Protein AF-A0A820KCG2-F1 (afdb_monomer)

Nearest PDB structures (foldseek):
  7vls-assembly1_A  TM=9.109E-01  e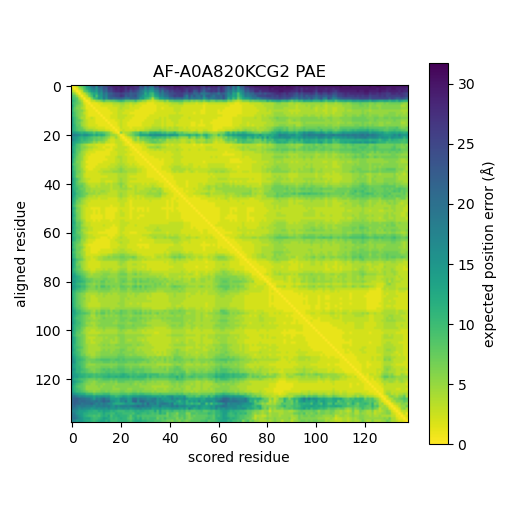=6.156E-09  Rattus norvegicus
  7y1j-assembly1_A  TM=9.104E-01  e=7.500E-09  Rattus norvegicus
  7s5x-assembly1_E  TM=9.117E-01  e=1.547E-08  Homo sapiens
  6c3o-assembly1_E  TM=9.084E-01  e=1.550E-07  Homo sapiens
  5twv-assembly1_B  TM=8.929E-01  e=5.413E-07  Cricetus cricetus

Secondary structure (DSSP, 8-state):
---GGGGEEEEEEEEEEESSSSEEEEEEEEEEETT--------TTSSHHHHHHHHHT-SEEEEEEEEE--S------SS----SSBHHHHHHTTPPP-HHHHHHHHHHTTTHHHHHHTGGGGGGPBPPGGGTTS-TT-

Radius of gyration: 19.24 Å; Cα contacts (8 Å, |Δi|>4): 168; chains: 1; bounding box: 49×33×50 Å

Foldseek 3Di:
DDPPVLQFQKFFAQWWWDLPDDTLGGGDGDTHGPPDDDDDDDDDSNCPVVVVCVLVVNIDTPDGDMDGNDPDDDDDDPQDFADQFFLVCRVCVPPDDDPVVVVVVCVVLVVPVVQVVVPPCRRRDGAHGSRPVDDRSD

Organism: NCBI:txid392033

pLDDT: mean 91.13, std 10.1, range [39.91, 98.06]

Structure (mmCIF, N/CA/C/O backbone):
data_AF-A0A820K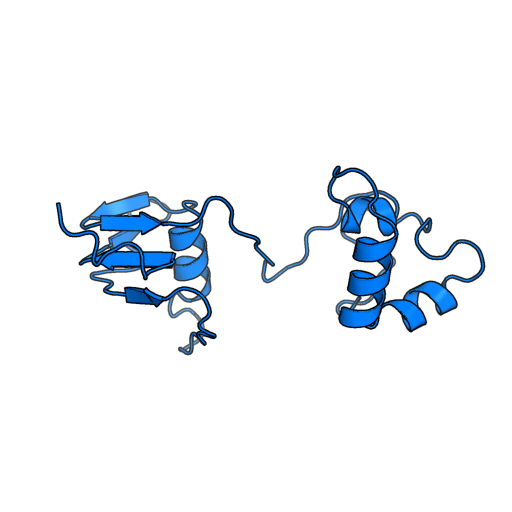CG2-F1
#
_entry.id   AF-A0A820KCG2-F1
#
loop_
_atom_site.group_PDB
_atom_site.id
_atom_site.type_symbol
_atom_site.label_atom_id
_atom_site.label_alt_id
_atom_site.label_comp_id
_atom_site.label_asym_id
_atom_site.label_entity_id
_atom_site.label_seq_id
_atom_site.pdbx_PDB_ins_code
_atom_site.Cartn_x
_atom_site.Cartn_y
_atom_site.Cartn_z
_atom_site.occupancy
_atom_site.B_iso_or_equiv
_atom_site.auth_seq_id
_atom_site.auth_comp_id
_atom_site.auth_asym_id
_atom_site.auth_atom_id
_atom_site.pdbx_PDB_model_num
ATOM 1 N N . MET A 1 1 ? -27.335 -17.572 6.786 1.00 41.75 1 MET A N 1
ATOM 2 C CA . MET A 1 1 ? -27.122 -16.530 7.814 1.00 41.75 1 MET A CA 1
ATOM 3 C C . MET A 1 1 ? -26.845 -15.249 7.053 1.00 41.75 1 MET A C 1
ATOM 5 O O . MET A 1 1 ? -25.998 -15.284 6.176 1.00 41.75 1 MET A O 1
ATOM 9 N N . ASN A 1 2 ? -27.660 -14.215 7.260 1.00 39.91 2 ASN A N 1
ATOM 10 C CA . ASN A 1 2 ? -27.730 -13.031 6.397 1.00 39.91 2 ASN A CA 1
ATOM 11 C C . ASN A 1 2 ? -26.416 -12.244 6.423 1.00 39.91 2 ASN A C 1
ATOM 13 O O . ASN A 1 2 ? -26.030 -11.725 7.467 1.00 39.91 2 ASN A O 1
ATOM 17 N N . ASP A 1 3 ? -25.741 -12.176 5.280 1.00 55.12 3 ASP A N 1
ATOM 18 C CA . ASP A 1 3 ? -24.387 -11.639 5.159 1.00 55.12 3 ASP A CA 1
ATOM 19 C C . ASP A 1 3 ? -24.410 -10.140 4.807 1.00 55.12 3 ASP A C 1
ATOM 21 O O . ASP A 1 3 ? -23.843 -9.696 3.815 1.00 55.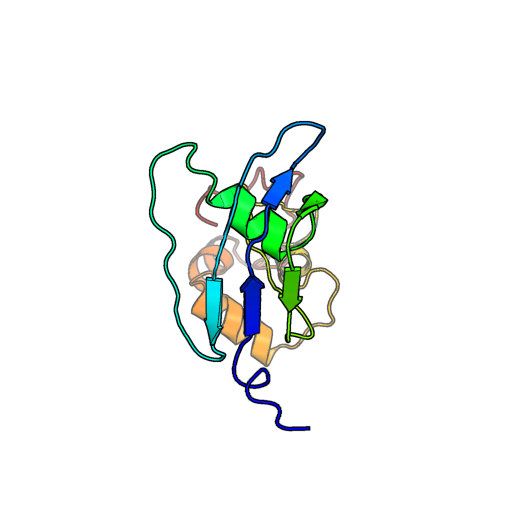12 3 ASP A O 1
ATOM 25 N N . GLU A 1 4 ? -25.068 -9.321 5.637 1.00 53.22 4 GLU A N 1
ATOM 26 C CA . GLU A 1 4 ? -25.000 -7.845 5.527 1.00 53.22 4 GLU A CA 1
ATOM 27 C C . GLU A 1 4 ? -23.554 -7.308 5.642 1.00 53.22 4 GLU A C 1
ATOM 29 O O . GLU A 1 4 ? -23.267 -6.154 5.316 1.00 53.22 4 GLU A O 1
ATOM 34 N N . ASN A 1 5 ? -22.616 -8.156 6.070 1.00 56.44 5 ASN A N 1
ATOM 35 C CA . ASN A 1 5 ? -21.196 -7.850 6.148 1.00 56.44 5 ASN A CA 1
ATOM 36 C C . ASN A 1 5 ? -20.439 -8.001 4.818 1.00 56.44 5 ASN A C 1
ATOM 38 O O . ASN A 1 5 ? -19.325 -7.490 4.741 1.00 56.44 5 ASN A O 1
ATOM 42 N N . SER A 1 6 ? -21.016 -8.616 3.775 1.00 63.91 6 SER A N 1
ATOM 43 C CA . SER A 1 6 ? -20.315 -8.820 2.493 1.00 63.91 6 SER A CA 1
ATOM 44 C C . SER A 1 6 ? -20.152 -7.540 1.654 1.00 63.91 6 SER A C 1
ATOM 46 O O . SER A 1 6 ? -19.407 -7.545 0.680 1.00 63.91 6 SER A O 1
ATOM 48 N N . ASP A 1 7 ? -20.850 -6.449 1.991 1.00 90.50 7 ASP A N 1
ATOM 49 C CA . ASP A 1 7 ? -20.745 -5.155 1.285 1.00 90.50 7 ASP A CA 1
ATOM 50 C C . ASP A 1 7 ? -19.555 -4.307 1.783 1.00 90.50 7 ASP A C 1
ATOM 52 O O . ASP A 1 7 ? -19.161 -3.309 1.170 1.00 90.50 7 ASP A O 1
ATOM 56 N N . HIS A 1 8 ? -18.950 -4.689 2.911 1.00 94.88 8 HIS A N 1
ATOM 57 C CA . HIS A 1 8 ? -17.884 -3.923 3.545 1.00 94.88 8 HIS A CA 1
ATOM 58 C C . HIS A 1 8 ? -16.520 -4.543 3.295 1.00 94.88 8 HIS A C 1
ATOM 60 O O . HIS A 1 8 ? -16.310 -5.695 3.625 1.00 94.88 8 HIS A O 1
ATOM 66 N N . ALA A 1 9 ? -15.555 -3.745 2.842 1.00 96.06 9 ALA A N 1
ATOM 67 C CA . ALA A 1 9 ? -14.162 -4.161 2.738 1.00 96.06 9 ALA A CA 1
ATOM 68 C C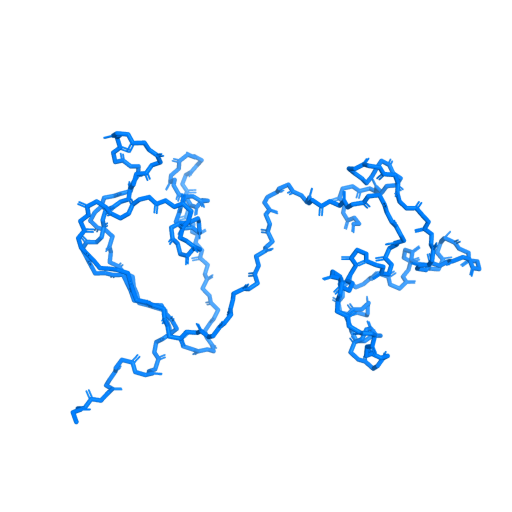 . ALA A 1 9 ? -13.487 -4.263 4.119 1.00 96.06 9 ALA A C 1
ATOM 70 O O . ALA A 1 9 ? -12.675 -5.159 4.362 1.00 96.06 9 ALA A O 1
ATOM 71 N N . ILE A 1 10 ? -13.803 -3.335 5.034 1.00 96.94 10 ILE A N 1
ATOM 72 C CA . ILE A 1 10 ? -13.205 -3.248 6.376 1.00 96.94 10 ILE A CA 1
ATOM 73 C C . ILE A 1 10 ? -14.293 -2.909 7.396 1.00 96.94 10 ILE A C 1
ATOM 75 O O . ILE A 1 10 ? -15.070 -1.974 7.192 1.00 96.94 10 ILE A O 1
ATOM 79 N N . ILE A 1 11 ? -14.303 -3.628 8.521 1.00 97.38 11 ILE A N 1
ATOM 80 C CA . ILE A 1 11 ? -15.138 -3.332 9.689 1.00 97.38 11 ILE A CA 1
ATOM 81 C C . ILE A 1 11 ? -14.264 -3.306 10.946 1.00 97.38 11 ILE A C 1
ATOM 83 O O . ILE A 1 11 ? -13.566 -4.272 11.249 1.00 97.38 11 ILE A O 1
ATOM 87 N N . ILE A 1 12 ? -14.342 -2.209 11.692 1.00 97.56 12 ILE A N 1
ATOM 88 C CA . ILE A 1 12 ? -13.728 -1.993 13.001 1.00 97.56 12 ILE A CA 1
ATOM 89 C C . ILE A 1 12 ? -14.857 -1.701 13.991 1.00 97.56 12 ILE A C 1
ATOM 91 O O . ILE A 1 12 ? -15.647 -0.787 13.753 1.00 97.56 12 ILE A O 1
ATOM 95 N N . GLU A 1 13 ? -14.935 -2.478 15.070 1.00 97.62 13 GLU A N 1
ATOM 96 C CA . GLU A 1 13 ? -15.984 -2.386 16.095 1.00 97.62 13 GLU A CA 1
ATOM 97 C C . GLU A 1 13 ? -15.345 -2.313 17.481 1.00 97.62 13 GLU A C 1
ATOM 99 O O . GLU A 1 13 ? -14.675 -3.261 17.905 1.00 97.62 13 GLU A O 1
ATOM 104 N N . ASP A 1 14 ? -15.538 -1.175 18.153 1.00 97.38 14 ASP A N 1
ATOM 105 C CA . ASP A 1 14 ? -15.019 -0.856 19.491 1.00 97.38 14 ASP A CA 1
ATOM 106 C C . ASP A 1 14 ? -13.541 -1.228 19.687 1.00 97.38 14 ASP A C 1
ATOM 108 O O . ASP A 1 14 ? -13.117 -1.699 20.746 1.00 97.38 14 ASP A O 1
ATOM 112 N N . ALA A 1 15 ? -12.740 -1.053 18.633 1.00 97.25 15 ALA A N 1
ATOM 113 C CA . ALA A 1 15 ? -11.389 -1.582 18.597 1.00 97.25 15 ALA A CA 1
ATOM 114 C C . ALA A 1 15 ? -10.371 -0.620 19.203 1.00 97.25 15 ALA A C 1
ATOM 116 O O . ALA A 1 15 ? -10.387 0.584 18.936 1.00 97.25 15 ALA A O 1
ATOM 117 N N . SER A 1 16 ? -9.435 -1.176 19.964 1.00 96.81 16 SER A N 1
ATOM 118 C CA . SER A 1 16 ? -8.282 -0.446 20.485 1.00 96.81 16 SER A CA 1
ATOM 119 C C . SER A 1 16 ? -6.993 -1.124 20.033 1.00 96.81 16 SER A C 1
ATOM 121 O O . SER A 1 16 ? -6.907 -2.353 20.025 1.00 96.81 16 SER A O 1
ATOM 123 N N . PHE A 1 17 ? -5.995 -0.326 19.656 1.00 97.00 17 PHE A N 1
ATOM 124 C CA . PHE A 1 17 ? -4.736 -0.801 19.088 1.00 97.00 17 PHE A CA 1
ATOM 125 C C . PHE A 1 17 ? -3.529 -0.255 19.848 1.00 97.00 17 PHE A C 1
ATOM 127 O O . PHE A 1 17 ? -3.556 0.884 20.324 1.00 97.00 17 PHE A O 1
ATOM 134 N N . SER A 1 18 ? -2.454 -1.041 19.915 1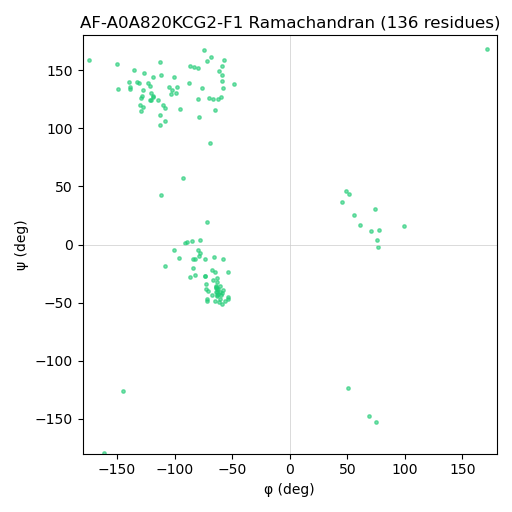.00 95.81 18 SER A N 1
ATOM 135 C CA . SER A 1 18 ? -1.163 -0.642 20.484 1.00 95.81 18 SER A CA 1
ATOM 136 C C . SER A 1 18 ? 0.015 -1.070 19.604 1.00 95.81 18 SER A C 1
ATOM 138 O O . SER A 1 18 ? -0.037 -2.077 18.902 1.00 95.81 18 SER A O 1
ATOM 140 N N . TRP A 1 19 ? 1.108 -0.304 19.651 1.00 92.38 19 TRP A N 1
ATOM 141 C CA . TRP A 1 19 ? 2.398 -0.720 19.073 1.00 92.38 19 TRP A CA 1
ATOM 142 C C . TRP A 1 19 ? 3.240 -1.542 20.058 1.00 92.38 19 TRP A C 1
ATOM 144 O O . TRP A 1 19 ? 4.070 -2.348 19.655 1.00 92.38 19 TRP A O 1
ATOM 154 N N . LYS A 1 20 ? 3.044 -1.301 21.357 1.00 86.50 20 LYS A N 1
ATOM 155 C CA . LYS A 1 20 ? 3.691 -1.987 22.483 1.00 86.50 20 LYS A CA 1
ATOM 156 C C . LYS A 1 20 ? 2.667 -2.090 23.620 1.00 86.50 20 LYS A C 1
ATOM 158 O O . LYS A 1 20 ? 1.539 -2.515 23.381 1.00 86.50 20 LYS A O 1
ATOM 163 N N . ASP A 1 21 ? 3.021 -1.609 24.806 1.00 78.06 21 ASP A N 1
ATOM 164 C CA . ASP A 1 21 ? 2.204 -1.725 26.014 1.00 78.06 21 ASP A CA 1
ATOM 165 C C . ASP A 1 21 ? 1.140 -0.624 26.142 1.00 78.06 21 ASP A C 1
ATOM 167 O O . ASP A 1 21 ? 0.161 -0.793 26.864 1.00 78.06 21 ASP A O 1
ATOM 171 N N . SER A 1 22 ? 1.294 0.506 25.439 1.00 82.88 22 SER A N 1
A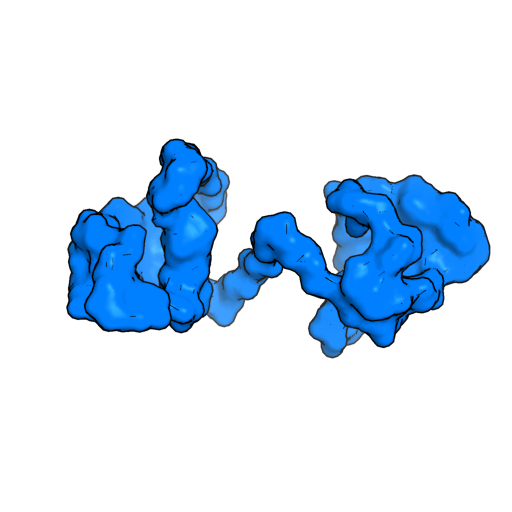TOM 172 C CA . SER A 1 22 ? 0.338 1.616 25.492 1.00 82.88 22 SER A CA 1
ATOM 173 C C . SER A 1 22 ? -0.577 1.667 24.269 1.00 82.88 22 SER A C 1
ATOM 175 O O . SER A 1 22 ? -0.133 1.591 23.118 1.00 82.88 22 SER A O 1
ATOM 177 N N . ALA A 1 23 ? -1.876 1.831 24.532 1.00 86.25 23 ALA A N 1
ATOM 178 C CA . ALA A 1 23 ? -2.879 2.071 23.504 1.00 86.25 23 ALA A CA 1
ATOM 179 C C . ALA A 1 23 ? -2.550 3.362 22.737 1.00 86.25 23 ALA A C 1
ATOM 181 O O . ALA A 1 23 ? -2.357 4.421 23.333 1.00 86.25 23 ALA A O 1
ATOM 182 N N . CYS A 1 24 ? -2.490 3.269 21.411 1.00 91.44 24 CYS A N 1
ATOM 183 C CA . CYS A 1 24 ? -2.247 4.395 20.509 1.00 91.44 24 CYS A CA 1
ATOM 184 C C . CYS A 1 24 ? -3.503 4.803 19.725 1.00 91.44 24 CYS A C 1
ATOM 186 O O . CYS A 1 24 ? -3.570 5.921 19.215 1.00 91.44 24 CYS A O 1
ATOM 188 N N . LEU A 1 25 ? -4.499 3.918 19.650 1.00 94.44 25 LEU A N 1
ATOM 189 C CA . LEU A 1 25 ? -5.839 4.174 19.131 1.00 94.44 25 LEU A CA 1
ATOM 190 C C . LEU A 1 25 ? -6.840 3.480 20.051 1.00 94.44 25 LEU A C 1
ATOM 192 O O . LEU A 1 25 ? -6.629 2.319 20.397 1.00 94.44 25 LEU A O 1
ATOM 196 N N . SER A 1 26 ? -7.925 4.160 20.412 1.00 94.94 26 SER A N 1
ATOM 197 C CA . SER A 1 26 ? -8.892 3.638 21.381 1.00 94.94 26 SER A CA 1
ATOM 198 C C . SER A 1 26 ? -10.321 3.793 20.880 1.00 94.94 26 SER A C 1
ATOM 200 O O . SER A 1 26 ? -10.668 4.840 20.332 1.00 94.94 26 SER A O 1
ATOM 202 N N . ASN A 1 27 ? -11.145 2.772 21.126 1.00 94.88 27 ASN A N 1
ATOM 203 C CA . ASN A 1 27 ? -12.592 2.757 20.871 1.00 94.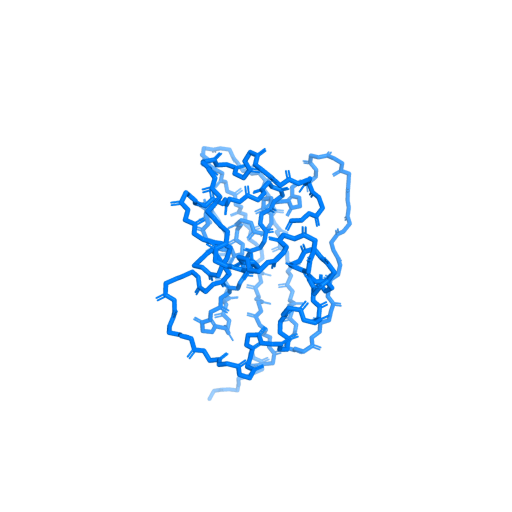88 27 ASN A CA 1
ATOM 204 C C . ASN A 1 27 ? -12.976 3.178 19.440 1.00 94.88 27 ASN A C 1
ATOM 206 O O . ASN A 1 27 ? -13.900 3.966 19.224 1.00 94.88 27 ASN A O 1
ATOM 210 N N . LEU A 1 28 ? -12.241 2.673 18.450 1.00 96.31 28 LEU A N 1
ATOM 211 C CA . LEU A 1 28 ? -12.492 2.962 17.046 1.00 96.31 28 LEU A CA 1
ATOM 212 C C . LEU A 1 28 ? -13.689 2.178 16.518 1.00 96.31 28 LEU A C 1
ATOM 214 O O . LEU A 1 28 ? -13.780 0.964 16.684 1.00 96.31 28 LEU A O 1
ATOM 218 N N . ASN A 1 29 ? -14.547 2.890 15.792 1.00 96.50 29 ASN A N 1
ATOM 219 C CA . ASN A 1 29 ? -15.657 2.334 15.034 1.00 96.50 29 ASN A CA 1
ATOM 220 C C . ASN A 1 29 ? -15.576 2.849 13.594 1.00 96.50 29 ASN A C 1
ATOM 222 O O . ASN A 1 29 ? -15.618 4.056 13.356 1.00 96.50 29 ASN A O 1
ATOM 226 N N . LEU A 1 30 ? -15.412 1.939 12.633 1.00 96.00 30 LEU A N 1
ATOM 227 C CA . LEU A 1 30 ? -15.223 2.273 11.222 1.00 96.00 30 LEU A CA 1
ATOM 228 C C . LEU A 1 30 ? -15.801 1.173 10.338 1.00 96.00 30 LEU A C 1
ATOM 230 O O . LEU A 1 30 ? -15.522 -0.003 10.539 1.00 96.00 30 LEU A O 1
ATOM 234 N N . LYS A 1 31 ? -16.564 1.558 9.318 1.00 96.44 31 LYS A N 1
ATOM 235 C CA . LYS A 1 31 ? -17.066 0.648 8.287 1.00 96.44 31 LYS A CA 1
ATOM 236 C C . LYS A 1 31 ? -16.761 1.248 6.921 1.00 96.44 31 LYS A C 1
ATOM 238 O O . LYS A 1 31 ? -17.191 2.362 6.637 1.00 96.44 31 LYS A O 1
ATOM 243 N N . ILE A 1 32 ? -15.998 0.533 6.099 1.00 96.44 32 ILE A N 1
ATOM 244 C CA . ILE A 1 32 ? -15.635 0.947 4.738 1.00 96.44 32 ILE A CA 1
ATOM 245 C C . ILE A 1 32 ? -16.279 -0.027 3.763 1.00 96.44 32 ILE A C 1
ATOM 247 O O . ILE A 1 32 ? -16.053 -1.230 3.865 1.00 96.44 32 ILE A O 1
ATOM 251 N N . LYS A 1 33 ? -17.066 0.495 2.820 1.00 96.50 33 LYS A N 1
ATOM 252 C CA . LYS A 1 33 ? -17.724 -0.291 1.771 1.00 96.50 33 LYS A CA 1
ATOM 253 C C . LYS A 1 33 ? -16.803 -0.563 0.590 1.00 96.50 33 LYS A C 1
ATOM 255 O O . LYS A 1 33 ? -15.919 0.245 0.293 1.00 96.50 33 LYS A O 1
ATOM 260 N N . HIS A 1 34 ? -17.038 -1.665 -0.114 1.00 95.00 34 HIS A N 1
ATOM 261 C CA . HIS A 1 34 ? -16.374 -1.906 -1.393 1.00 95.00 34 HIS A CA 1
ATOM 262 C C . HIS A 1 34 ? -16.678 -0.786 -2.402 1.00 95.00 34 HIS A C 1
ATOM 264 O O . HIS A 1 34 ? -17.753 -0.191 -2.395 1.00 95.00 34 HIS A O 1
ATOM 270 N N . GLY A 1 35 ? -15.700 -0.466 -3.256 1.00 94.31 35 GLY A N 1
ATOM 271 C CA . GLY A 1 35 ? -15.859 0.536 -4.316 1.00 94.31 35 GLY A CA 1
ATOM 272 C C . GLY A 1 35 ? -15.965 1.990 -3.841 1.00 94.31 35 GLY A C 1
ATOM 273 O O . GLY A 1 35 ? -16.306 2.858 -4.640 1.00 94.31 35 GLY A O 1
ATOM 274 N N . THR A 1 36 ? -15.677 2.281 -2.567 1.00 95.69 36 THR A N 1
ATOM 275 C CA . THR A 1 36 ? -15.738 3.649 -2.028 1.00 95.69 36 THR A CA 1
ATOM 276 C C . THR A 1 36 ? -14.365 4.309 -1.926 1.00 95.69 36 THR A C 1
ATOM 278 O O . THR A 1 36 ? -13.369 3.664 -1.600 1.00 95.69 36 THR A O 1
ATOM 281 N N . LEU A 1 37 ? -14.319 5.621 -2.180 1.00 96.62 37 LEU A N 1
ATOM 282 C CA . LEU A 1 37 ? -13.146 6.460 -1.934 1.00 96.62 37 LEU A CA 1
ATOM 283 C C . LEU A 1 37 ? -13.280 7.128 -0.562 1.00 96.62 37 LEU A C 1
ATOM 285 O O . LEU A 1 37 ? -14.187 7.930 -0.346 1.00 96.62 37 LEU A O 1
ATOM 289 N N . VAL A 1 38 ? -12.364 6.814 0.355 1.00 96.38 38 VAL A N 1
ATOM 290 C CA . VAL A 1 38 ? -12.386 7.315 1.737 1.00 96.38 38 VAL A CA 1
ATOM 291 C C . VAL A 1 38 ? -11.135 8.142 2.021 1.00 96.38 38 VAL A C 1
ATOM 293 O O . VAL A 1 38 ? -10.016 7.679 1.819 1.00 96.38 38 VAL A O 1
ATOM 296 N N . GLY A 1 39 ? -11.323 9.364 2.526 1.00 96.44 39 GLY A N 1
ATOM 297 C CA . GLY A 1 39 ? -10.240 10.235 2.988 1.00 96.44 39 GLY A CA 1
ATOM 298 C C . GLY A 1 39 ? -10.160 10.290 4.515 1.00 96.44 39 GLY A C 1
ATOM 299 O O . GLY A 1 39 ? -11.176 10.469 5.183 1.00 96.44 39 GLY A O 1
ATOM 300 N N . VAL A 1 40 ? -8.949 10.192 5.075 1.00 94.69 40 VAL A N 1
ATOM 301 C CA . VAL A 1 40 ? -8.701 10.309 6.525 1.00 94.69 40 VAL A CA 1
ATOM 302 C C . VAL A 1 40 ? -8.008 11.636 6.828 1.00 94.69 40 VAL A C 1
ATOM 304 O O . VAL A 1 40 ? -6.877 11.873 6.404 1.00 94.69 40 VAL A O 1
ATOM 307 N N . LYS A 1 41 ? -8.664 12.500 7.607 1.00 94.94 41 LYS A N 1
ATOM 308 C CA . LYS A 1 41 ? -8.146 13.816 8.007 1.00 94.94 41 LYS A CA 1
ATOM 309 C C . LYS A 1 41 ? -8.007 13.906 9.525 1.00 94.94 41 LYS A C 1
ATOM 311 O O . LYS A 1 41 ? -8.833 13.388 10.263 1.00 94.94 41 LYS A O 1
ATOM 316 N N . GLY A 1 42 ? -6.974 14.606 9.988 1.00 94.31 42 GLY A N 1
ATOM 317 C CA . GLY A 1 42 ? -6.736 14.862 11.409 1.00 94.31 42 GLY A CA 1
ATOM 318 C C . GLY A 1 42 ? -5.371 15.498 11.662 1.00 94.31 42 GLY A C 1
ATOM 319 O O . GLY A 1 42 ? -4.518 15.519 10.767 1.00 94.31 42 GLY A O 1
ATOM 320 N N . ALA A 1 43 ? -5.152 15.985 12.884 1.00 95.00 43 ALA A N 1
ATOM 321 C CA . ALA A 1 43 ? -3.917 16.655 13.299 1.00 95.00 43 ALA A CA 1
ATOM 322 C C . ALA A 1 43 ? -2.656 15.790 13.096 1.00 95.00 43 ALA A C 1
ATOM 324 O O . ALA A 1 43 ? -2.724 14.556 13.001 1.00 95.00 43 ALA A O 1
ATOM 325 N N . ILE A 1 44 ? -1.488 16.434 13.025 1.00 92.50 44 ILE A N 1
ATOM 326 C CA . ILE A 1 44 ? -0.190 15.741 13.072 1.00 92.50 44 ILE A CA 1
ATOM 327 C C . ILE A 1 44 ? -0.125 14.946 14.384 1.00 92.50 44 ILE A C 1
ATOM 329 O O . ILE A 1 44 ? -0.550 15.436 15.424 1.00 92.50 44 ILE A O 1
ATOM 333 N N . GLY A 1 45 ? 0.315 13.687 14.320 1.00 90.12 45 GLY A N 1
ATOM 334 C CA . GLY A 1 45 ? 0.307 12.786 15.480 1.00 90.12 45 GLY A CA 1
ATOM 335 C C . GLY A 1 45 ? -1.062 12.193 15.846 1.00 90.12 45 GLY A C 1
ATOM 336 O O . GLY A 1 45 ? -1.126 11.340 16.719 1.00 90.12 45 GLY A O 1
ATOM 337 N N . GLY A 1 46 ? -2.149 12.540 15.146 1.00 91.75 46 GLY A N 1
ATOM 338 C CA . GLY A 1 46 ? -3.501 12.027 15.425 1.00 91.75 46 GLY A CA 1
ATOM 339 C C . GLY A 1 46 ? -3.757 10.559 15.048 1.00 91.75 46 GLY A C 1
ATOM 340 O O . GLY A 1 46 ? -4.900 10.188 14.823 1.00 91.75 46 GLY A O 1
ATOM 341 N N . GLY A 1 47 ? -2.716 9.739 14.879 1.00 93.19 47 GLY A N 1
ATOM 342 C CA . GLY A 1 47 ? -2.865 8.294 14.665 1.00 93.19 47 GLY A CA 1
ATOM 343 C C . GLY A 1 47 ? -3.295 7.845 13.262 1.00 93.19 47 GLY A C 1
ATOM 344 O O . GLY A 1 47 ? -3.606 6.676 13.079 1.00 93.19 47 GLY A O 1
ATOM 345 N N . LYS A 1 48 ? -3.277 8.718 12.246 1.00 95.56 48 LYS A N 1
ATOM 346 C CA . LYS A 1 48 ? -3.683 8.370 10.864 1.00 95.56 48 LYS A CA 1
ATOM 347 C C . LYS A 1 48 ? -2.855 7.226 10.266 1.00 95.56 48 LYS A C 1
ATOM 349 O O . LYS A 1 48 ? -3.411 6.240 9.801 1.00 95.56 48 LYS A O 1
ATOM 354 N N . SER A 1 49 ? -1.526 7.334 10.317 1.00 94.69 49 SER A N 1
ATOM 355 C CA . SER A 1 49 ? -0.633 6.271 9.836 1.00 94.69 49 SER A CA 1
ATOM 356 C C . SER A 1 49 ? -0.786 4.998 10.672 1.00 94.69 49 SER A C 1
ATOM 358 O O . SER A 1 49 ? -0.774 3.900 10.128 1.00 94.69 49 SER A O 1
ATOM 360 N N . THR A 1 50 ? -1.023 5.142 11.980 1.00 95.00 50 THR A N 1
ATOM 361 C CA . THR A 1 50 ? -1.323 4.023 12.883 1.00 95.00 50 THR A CA 1
ATOM 362 C C . THR A 1 50 ? -2.633 3.319 12.528 1.00 95.00 50 THR A C 1
ATOM 364 O O . THR A 1 50 ? -2.703 2.102 12.625 1.00 95.00 50 THR A O 1
ATOM 367 N N . LEU A 1 51 ? -3.661 4.049 12.083 1.00 96.12 51 LEU A N 1
ATOM 368 C CA . LEU A 1 51 ? -4.922 3.463 11.627 1.00 96.12 51 LEU A CA 1
ATOM 369 C C . LEU A 1 51 ? -4.692 2.583 10.394 1.00 96.12 51 LEU A C 1
ATOM 371 O O . LEU A 1 51 ? -5.196 1.465 10.340 1.00 96.12 51 LEU A O 1
ATOM 375 N N . LEU A 1 52 ? -3.892 3.056 9.432 1.00 96.25 52 LEU A N 1
ATOM 376 C CA . LEU A 1 52 ? -3.517 2.255 8.263 1.00 96.25 52 LEU A CA 1
ATOM 377 C C . LEU A 1 52 ? -2.708 1.017 8.673 1.00 96.25 52 LEU A C 1
ATOM 379 O O . LEU A 1 52 ? -3.003 -0.080 8.213 1.00 96.25 52 LEU A O 1
ATOM 383 N N . ALA A 1 53 ? -1.753 1.166 9.592 1.00 95.31 53 ALA A N 1
ATOM 384 C CA . ALA A 1 53 ? -0.980 0.049 10.133 1.00 95.31 53 ALA A CA 1
ATOM 385 C C . ALA A 1 53 ? -1.861 -0.992 10.852 1.00 95.31 53 ALA A C 1
ATOM 387 O O . ALA A 1 53 ? -1.690 -2.192 10.655 1.00 95.31 53 ALA A O 1
ATOM 388 N N . ALA A 1 54 ? -2.862 -0.552 11.619 1.00 95.75 54 ALA A N 1
ATOM 389 C CA . ALA A 1 54 ? -3.844 -1.432 12.250 1.00 95.75 54 ALA A CA 1
ATOM 390 C C . ALA A 1 54 ? -4.677 -2.204 11.215 1.00 95.75 54 ALA A C 1
ATOM 392 O O . ALA A 1 54 ? -4.875 -3.415 11.334 1.00 95.75 54 ALA A O 1
ATOM 393 N N . ILE A 1 55 ? -5.105 -1.525 10.146 1.00 96.44 55 ILE A N 1
ATOM 394 C CA . ILE A 1 55 ? -5.793 -2.150 9.009 1.00 96.44 55 ILE A CA 1
ATOM 395 C C . ILE A 1 55 ? -4.893 -3.161 8.286 1.00 96.44 55 ILE A C 1
ATOM 397 O O . ILE A 1 55 ? -5.422 -4.124 7.748 1.00 96.44 55 ILE A O 1
ATOM 401 N N . LEU A 1 56 ? -3.569 -2.998 8.294 1.00 95.62 56 LEU A N 1
ATOM 402 C CA . LEU A 1 56 ? -2.619 -3.975 7.740 1.00 95.62 56 LEU A CA 1
ATOM 403 C C . LEU A 1 56 ? -2.309 -5.121 8.709 1.00 95.62 56 LEU A C 1
ATOM 405 O O . LEU A 1 56 ? -2.100 -6.252 8.281 1.00 95.62 56 LEU A O 1
ATOM 409 N N . GLY A 1 57 ? -2.434 -4.891 10.016 1.00 94.31 57 GLY A N 1
ATOM 410 C CA . GLY A 1 57 ? -2.194 -5.894 11.064 1.00 94.31 57 GLY A CA 1
ATOM 411 C C . GLY A 1 57 ? -0.823 -5.770 11.710 1.00 94.31 57 GLY A C 1
ATOM 412 O O . GLY A 1 57 ? -0.393 -6.689 12.389 1.00 94.31 57 GLY A O 1
ATOM 413 N N . GLU A 1 58 ? -0.168 -4.630 11.514 1.00 94.12 58 GLU A N 1
ATOM 414 C CA . GLU A 1 58 ? 1.144 -4.311 12.082 1.00 94.12 58 GLU A CA 1
ATOM 415 C C . GLU A 1 58 ? 1.061 -3.888 13.560 1.00 94.12 58 GLU A C 1
ATOM 417 O O . GLU A 1 58 ? 2.079 -3.728 14.229 1.00 94.12 58 GLU A O 1
ATOM 422 N N . THR A 1 59 ? -0.150 -3.665 14.081 1.00 95.69 59 THR A N 1
ATOM 423 C CA . THR A 1 59 ? -0.394 -3.293 15.480 1.00 95.69 59 THR A CA 1
ATOM 424 C C . THR A 1 59 ? -1.118 -4.405 16.230 1.00 95.69 59 THR A C 1
ATOM 426 O O . THR A 1 59 ? -1.832 -5.223 15.647 1.00 95.69 59 THR A O 1
ATOM 429 N N . ASN A 1 60 ? -0.982 -4.403 17.554 1.00 96.00 60 ASN A N 1
ATOM 430 C CA . ASN A 1 60 ? -1.702 -5.324 18.422 1.00 96.00 60 ASN A CA 1
ATOM 431 C C . ASN A 1 60 ? -3.135 -4.829 18.625 1.00 96.00 60 ASN A C 1
ATOM 433 O O . ASN A 1 60 ? -3.344 -3.702 19.076 1.00 96.00 60 ASN A O 1
ATOM 437 N N . LEU A 1 61 ? -4.121 -5.679 18.340 1.00 96.06 61 LEU A N 1
ATOM 438 C CA . LEU A 1 61 ? -5.510 -5.460 18.740 1.00 96.06 61 LEU A CA 1
ATOM 439 C C . LEU A 1 61 ? -5.656 -5.832 20.220 1.00 96.06 61 LEU A C 1
ATOM 441 O O . LEU A 1 61 ? -5.597 -7.006 20.575 1.00 96.06 61 LEU A O 1
ATOM 445 N N . ILE A 1 62 ? -5.851 -4.837 21.080 1.00 95.81 62 ILE A N 1
ATOM 446 C CA . ILE A 1 62 ? -5.934 -5.018 22.542 1.00 95.81 62 ILE A CA 1
ATOM 447 C C . ILE A 1 62 ? -7.379 -5.030 23.067 1.00 95.81 62 ILE A C 1
ATOM 449 O O . ILE A 1 62 ? -7.614 -5.276 24.246 1.00 95.81 62 ILE A O 1
ATOM 453 N N . GLY A 1 63 ? -8.357 -4.780 22.197 1.00 95.50 63 GLY A N 1
ATOM 454 C CA . GLY A 1 63 ? -9.785 -4.868 22.500 1.00 95.50 63 GLY A CA 1
ATOM 455 C C . GLY A 1 63 ? -10.629 -4.645 21.248 1.00 95.50 63 GLY A C 1
ATOM 456 O O . GLY A 1 63 ? -10.138 -4.060 20.285 1.00 95.50 63 GLY A O 1
ATOM 457 N N . GLY A 1 64 ? -11.882 -5.107 21.260 1.00 96.56 64 GLY A N 1
ATOM 458 C CA . GLY A 1 64 ? -12.816 -4.984 20.134 1.00 96.56 64 GLY A CA 1
ATOM 459 C C . GLY A 1 64 ? -12.527 -5.946 18.979 1.00 96.56 64 GLY A C 1
ATOM 460 O O . GLY A 1 64 ? -12.022 -7.051 19.190 1.00 96.56 64 GLY A O 1
ATOM 461 N N . LYS A 1 65 ? -12.911 -5.563 17.754 1.00 96.69 65 LYS A N 1
ATOM 462 C CA . LYS A 1 65 ? -12.792 -6.408 16.552 1.00 96.69 65 LYS A CA 1
ATOM 463 C C . LYS A 1 65 ? -12.338 -5.612 15.332 1.00 96.69 65 LYS A C 1
ATOM 465 O O . LYS A 1 65 ? -12.837 -4.523 15.071 1.00 96.69 65 LYS A O 1
ATOM 470 N N . LEU A 1 66 ? -11.460 -6.222 14.537 1.00 96.44 66 LEU A N 1
ATOM 471 C CA . LEU A 1 66 ? -11.131 -5.813 13.172 1.00 96.44 66 LEU A CA 1
ATOM 472 C C . LEU A 1 66 ? -11.434 -6.985 12.235 1.00 96.44 66 LEU A C 1
ATOM 474 O O . LEU A 1 66 ? -10.908 -8.080 12.425 1.00 96.44 66 LEU A O 1
ATOM 478 N N . ARG A 1 67 ? -12.267 -6.756 11.220 1.00 95.75 67 ARG A N 1
ATOM 479 C CA . ARG A 1 67 ? -12.563 -7.711 10.146 1.00 95.75 67 ARG A CA 1
ATOM 480 C C . ARG A 1 67 ? -12.204 -7.097 8.800 1.00 95.75 67 ARG A C 1
ATOM 482 O O . ARG A 1 67 ? -12.518 -5.935 8.540 1.00 95.75 67 ARG A O 1
ATOM 489 N N . ARG A 1 68 ? -11.556 -7.893 7.954 1.00 94.94 68 ARG A N 1
ATOM 490 C CA . ARG A 1 68 ? -11.193 -7.551 6.576 1.00 94.94 68 ARG A CA 1
ATOM 491 C C . ARG A 1 68 ? -11.895 -8.547 5.671 1.00 94.94 68 ARG A C 1
ATOM 493 O O . ARG A 1 68 ? -11.744 -9.746 5.879 1.00 94.94 68 ARG A O 1
ATOM 500 N N . TYR A 1 69 ? -12.632 -8.050 4.692 1.00 94.75 69 TYR A N 1
ATOM 501 C CA . TYR A 1 69 ? -13.313 -8.867 3.688 1.00 94.75 69 TYR A CA 1
ATOM 502 C C . TYR A 1 69 ? -12.666 -8.642 2.316 1.00 94.75 69 TYR A C 1
ATOM 504 O O . TYR A 1 69 ? -13.328 -8.450 1.303 1.00 94.75 69 TYR A O 1
ATOM 512 N N . VAL A 1 70 ? -11.333 -8.590 2.307 1.00 92.06 70 VAL A N 1
ATOM 513 C CA . VAL A 1 70 ? -10.505 -8.428 1.110 1.00 92.06 70 VAL A CA 1
ATOM 514 C C . VAL A 1 70 ? -9.414 -9.488 1.118 1.00 92.06 70 VAL A C 1
ATOM 516 O O . VAL A 1 70 ? -8.807 -9.737 2.158 1.00 92.06 70 VAL A O 1
ATOM 519 N N . ASP A 1 71 ? -9.140 -10.074 -0.045 1.00 91.19 71 ASP A N 1
ATOM 520 C CA . ASP A 1 71 ? -8.108 -11.112 -0.184 1.00 91.19 71 ASP A CA 1
ATOM 521 C C . ASP A 1 71 ? -6.688 -10.538 -0.124 1.00 91.19 71 ASP A C 1
ATOM 523 O O . ASP A 1 71 ? -5.734 -11.221 0.242 1.00 91.19 71 ASP A O 1
ATOM 527 N N . SER A 1 72 ? -6.526 -9.272 -0.514 1.00 92.62 72 SER A N 1
ATOM 528 C CA . SER A 1 72 ? -5.231 -8.598 -0.525 1.00 92.62 72 SER A CA 1
ATOM 529 C C . SER A 1 72 ? -5.374 -7.098 -0.294 1.00 92.62 72 SER A C 1
ATOM 531 O O . SER A 1 72 ? -6.414 -6.499 -0.570 1.00 92.62 72 SER A O 1
ATOM 533 N N . ILE A 1 73 ? -4.305 -6.490 0.220 1.00 94.25 73 ILE A N 1
ATOM 534 C CA . ILE A 1 73 ? -4.193 -5.048 0.435 1.00 94.25 73 ILE A CA 1
ATOM 535 C C . ILE A 1 73 ? -2.903 -4.580 -0.237 1.00 94.25 73 ILE A C 1
ATOM 537 O O . ILE A 1 73 ? -1.853 -5.195 -0.071 1.00 94.25 73 ILE A O 1
ATOM 541 N N . SER A 1 74 ? -2.988 -3.490 -0.998 1.00 93.94 74 SER A N 1
ATOM 542 C CA . SER A 1 74 ? -1.815 -2.770 -1.501 1.00 93.94 74 SER A CA 1
ATOM 543 C C . SER A 1 74 ? -1.538 -1.577 -0.592 1.00 93.94 74 SER A C 1
ATOM 545 O O . SER A 1 74 ? -2.468 -0.862 -0.218 1.00 93.94 74 SER A O 1
ATOM 547 N N . TYR A 1 75 ? -0.275 -1.364 -0.233 1.00 94.56 75 TYR A N 1
ATOM 548 C CA . TYR A 1 75 ? 0.128 -0.313 0.695 1.00 94.56 75 TYR A CA 1
ATOM 549 C C . TYR A 1 75 ? 1.240 0.546 0.100 1.00 94.56 75 TYR A C 1
ATOM 551 O O . TYR A 1 75 ? 2.263 0.025 -0.334 1.00 94.56 75 TYR A O 1
ATOM 559 N N . ALA A 1 76 ? 1.033 1.862 0.115 1.00 92.94 76 ALA A N 1
ATOM 560 C CA . ALA A 1 76 ? 2.042 2.857 -0.216 1.00 92.94 76 ALA A CA 1
ATOM 561 C C . ALA A 1 76 ? 2.458 3.576 1.084 1.00 92.94 76 ALA A C 1
ATOM 563 O O . ALA A 1 76 ? 1.658 4.344 1.634 1.00 92.94 76 ALA A O 1
ATOM 564 N N . PRO A 1 77 ? 3.655 3.298 1.631 1.00 89.81 77 PRO A N 1
ATOM 565 C CA . PRO A 1 77 ? 4.133 3.950 2.845 1.00 89.81 77 PRO A CA 1
ATOM 566 C C . PRO A 1 77 ? 4.436 5.434 2.617 1.00 89.81 77 PRO A C 1
ATOM 568 O O . PRO A 1 77 ? 4.660 5.882 1.497 1.00 89.81 77 PRO A O 1
ATOM 571 N N . GLN A 1 78 ? 4.506 6.201 3.710 1.00 86.62 78 GLN A N 1
ATOM 572 C CA . GLN A 1 78 ? 4.890 7.619 3.662 1.00 86.62 78 GLN A CA 1
ATOM 573 C C . GLN A 1 78 ? 6.302 7.829 3.089 1.00 86.62 78 GLN A C 1
ATOM 575 O O . GLN A 1 78 ? 6.550 8.831 2.428 1.00 86.62 78 GLN A O 1
ATOM 580 N N . MET A 1 79 ? 7.225 6.911 3.380 1.00 87.31 79 MET A N 1
ATOM 581 C CA . MET A 1 79 ? 8.559 6.881 2.784 1.00 87.31 79 MET A CA 1
ATOM 582 C C . MET A 1 79 ? 8.629 5.676 1.858 1.00 87.31 79 MET A C 1
ATOM 584 O O . MET A 1 79 ? 8.441 4.552 2.326 1.00 87.31 79 MET A O 1
ATOM 588 N N . ALA A 1 80 ? 8.883 5.915 0.572 1.00 87.44 80 ALA A N 1
ATOM 589 C CA . ALA A 1 80 ? 9.016 4.855 -0.415 1.00 87.44 80 ALA A CA 1
ATOM 590 C C . ALA A 1 80 ? 10.146 3.889 -0.031 1.00 87.44 80 ALA A C 1
ATOM 592 O O . ALA A 1 80 ? 11.201 4.302 0.457 1.00 87.44 80 ALA A O 1
ATOM 593 N N . TRP A 1 81 ? 9.917 2.598 -0.265 1.00 87.56 81 TRP A N 1
ATOM 594 C CA . TRP A 1 81 ? 10.935 1.569 -0.108 1.00 87.56 81 TRP A CA 1
ATOM 595 C C . TRP A 1 81 ? 11.282 1.006 -1.483 1.00 87.56 81 TRP A C 1
ATOM 597 O O . TRP A 1 81 ? 10.447 0.372 -2.120 1.00 87.56 81 TRP A O 1
ATOM 607 N N . ILE A 1 82 ? 12.502 1.293 -1.935 1.00 90.19 82 ILE A N 1
ATOM 608 C CA . ILE A 1 82 ? 13.017 0.936 -3.260 1.00 90.19 82 ILE A CA 1
ATOM 609 C C . ILE A 1 82 ? 14.249 0.051 -3.068 1.00 90.19 82 ILE A C 1
ATOM 611 O O . ILE A 1 82 ? 15.144 0.389 -2.283 1.00 90.19 82 ILE A O 1
ATOM 615 N N . PHE A 1 83 ? 14.272 -1.082 -3.764 1.00 89.50 83 PHE A N 1
ATOM 616 C CA . PHE A 1 83 ? 15.351 -2.064 -3.744 1.00 89.50 83 PHE A CA 1
ATOM 617 C C . PHE A 1 83 ? 16.429 -1.712 -4.769 1.00 89.50 83 PHE A C 1
ATOM 619 O O . PHE A 1 83 ? 16.138 -1.091 -5.797 1.00 89.50 83 PHE A O 1
ATOM 626 N N . ALA A 1 84 ? 17.660 -2.159 -4.516 1.00 92.69 84 ALA A N 1
ATOM 627 C CA . ALA A 1 84 ? 18.728 -2.097 -5.504 1.00 92.69 84 ALA A CA 1
ATOM 628 C C . ALA A 1 84 ? 18.471 -3.077 -6.663 1.00 92.69 84 ALA A C 1
ATOM 630 O O . ALA A 1 84 ? 18.904 -4.227 -6.628 1.00 92.69 84 ALA A O 1
ATOM 631 N N . ASP A 1 85 ? 17.734 -2.621 -7.673 1.00 94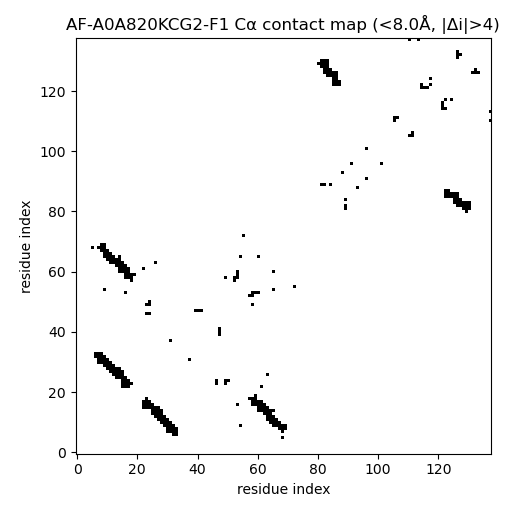.44 85 ASP A N 1
ATOM 632 C CA . ASP A 1 85 ? 17.380 -3.368 -8.882 1.00 94.44 85 ASP A CA 1
ATOM 633 C C . ASP A 1 85 ? 16.941 -2.379 -9.982 1.00 94.44 85 ASP A C 1
ATOM 635 O O . ASP A 1 85 ? 16.921 -1.162 -9.782 1.00 94.44 85 ASP A O 1
ATOM 639 N N . THR A 1 86 ? 16.572 -2.880 -11.154 1.00 95.50 86 THR A N 1
ATOM 640 C CA . THR A 1 86 ? 15.960 -2.090 -12.223 1.00 95.50 86 THR A CA 1
ATOM 641 C C . THR A 1 86 ? 14.659 -1.420 -11.767 1.00 95.50 86 THR A C 1
ATOM 643 O O . THR A 1 86 ? 13.947 -1.926 -10.889 1.00 95.50 86 THR A O 1
ATOM 646 N N . ILE A 1 87 ? 14.298 -0.298 -12.398 1.00 95.00 87 ILE A N 1
ATOM 647 C CA . ILE A 1 87 ? 12.982 0.342 -12.203 1.00 95.00 87 ILE A CA 1
ATOM 648 C C . ILE A 1 87 ? 11.863 -0.675 -12.452 1.00 95.00 87 ILE A C 1
ATOM 650 O O . ILE A 1 87 ? 10.945 -0.810 -11.644 1.00 95.00 87 ILE A O 1
ATOM 654 N N . ARG A 1 88 ? 11.979 -1.456 -13.530 1.00 96.38 88 ARG A N 1
ATOM 655 C CA . ARG A 1 88 ? 11.032 -2.518 -13.873 1.00 96.38 88 ARG A CA 1
ATOM 656 C C . ARG A 1 88 ? 10.863 -3.536 -12.751 1.00 96.38 88 ARG A C 1
ATOM 658 O O . ARG A 1 88 ? 9.732 -3.860 -12.398 1.00 96.38 88 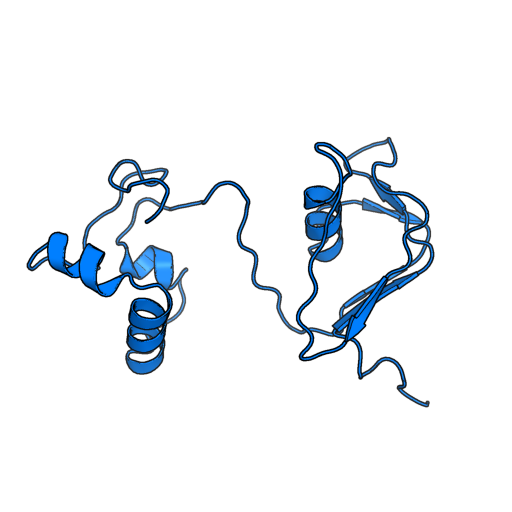ARG A O 1
ATOM 665 N N . ALA A 1 89 ? 11.958 -4.038 -12.185 1.00 95.75 89 ALA A N 1
ATOM 666 C CA . ALA A 1 89 ? 11.896 -5.009 -11.097 1.00 95.75 89 ALA A CA 1
ATOM 667 C C . ALA A 1 89 ? 11.234 -4.420 -9.842 1.00 95.75 89 ALA A C 1
ATOM 669 O O . ALA A 1 89 ? 10.389 -5.077 -9.231 1.00 95.75 89 ALA A O 1
ATOM 670 N N . ASN A 1 90 ? 11.540 -3.161 -9.514 1.00 94.56 90 ASN A N 1
ATOM 671 C CA . ASN A 1 90 ? 10.893 -2.438 -8.419 1.00 94.56 90 ASN A CA 1
ATOM 672 C C . ASN A 1 90 ? 9.385 -2.241 -8.648 1.00 94.56 90 ASN A C 1
ATOM 674 O O . ASN A 1 90 ? 8.614 -2.376 -7.706 1.00 94.56 90 ASN A O 1
ATOM 678 N N . ILE A 1 91 ? 8.941 -1.981 -9.882 1.00 95.25 91 ILE A N 1
ATOM 679 C CA . ILE A 1 91 ? 7.509 -1.860 -10.214 1.00 95.25 91 ILE A CA 1
ATOM 680 C C . ILE A 1 91 ? 6.806 -3.224 -10.163 1.00 95.25 91 ILE A C 1
ATOM 682 O O . ILE A 1 91 ? 5.674 -3.328 -9.687 1.00 95.25 91 ILE A O 1
ATOM 686 N N . LEU A 1 92 ? 7.458 -4.282 -10.652 1.00 96.06 92 LEU A N 1
ATOM 687 C CA . LEU A 1 92 ? 6.887 -5.630 -10.681 1.00 96.06 92 LEU A CA 1
ATOM 688 C C . LEU A 1 92 ? 6.844 -6.288 -9.297 1.00 96.06 92 LEU A C 1
ATOM 690 O O . LEU A 1 92 ? 5.994 -7.152 -9.071 1.00 96.06 92 LEU A O 1
ATOM 694 N N . LEU A 1 93 ? 7.739 -5.905 -8.378 1.00 93.88 93 LEU A N 1
ATOM 695 C CA . LEU A 1 93 ? 7.856 -6.476 -7.029 1.00 93.88 93 LEU A CA 1
ATOM 696 C C . LEU A 1 93 ? 7.874 -8.016 -7.047 1.00 93.88 93 LEU A C 1
ATOM 698 O O . LEU A 1 93 ? 7.147 -8.679 -6.307 1.00 93.88 93 LEU A O 1
ATOM 702 N N . GLY A 1 94 ? 8.669 -8.590 -7.954 1.00 92.88 94 GLY A N 1
ATOM 703 C CA . GLY A 1 94 ? 8.820 -10.042 -8.112 1.00 92.88 94 GLY A CA 1
ATOM 704 C C . GLY A 1 94 ? 7.654 -10.757 -8.809 1.00 92.88 94 GLY A C 1
ATOM 705 O O . GLY A 1 94 ? 7.680 -11.982 -8.924 1.00 92.88 94 GLY A O 1
ATOM 706 N N . LYS A 1 95 ? 6.633 -10.036 -9.291 1.00 95.00 95 LYS A N 1
ATOM 707 C CA . LYS A 1 95 ? 5.566 -10.614 -10.123 1.00 95.00 95 LYS A CA 1
ATOM 708 C C . LYS A 1 95 ? 6.021 -10.783 -11.579 1.00 95.00 95 LYS A C 1
ATOM 710 O O . LYS A 1 95 ? 6.869 -10.022 -12.045 1.00 95.00 95 LYS A O 1
ATOM 715 N N . PRO A 1 96 ? 5.458 -11.755 -12.320 1.00 96.88 96 PRO A N 1
ATOM 716 C CA . PRO A 1 96 ? 5.727 -11.886 -13.747 1.00 96.88 96 PRO A CA 1
ATOM 717 C C . PRO A 1 96 ? 5.272 -10.637 -14.512 1.00 96.88 96 PRO A C 1
ATOM 719 O O . PRO A 1 96 ? 4.296 -9.985 -14.134 1.00 96.88 96 PRO A O 1
ATOM 722 N N . MET A 1 97 ? 5.977 -10.330 -15.602 1.00 97.31 97 MET A N 1
ATOM 723 C CA . MET A 1 97 ? 5.629 -9.220 -16.483 1.00 97.31 97 MET A CA 1
ATOM 724 C C . MET A 1 97 ? 4.304 -9.497 -17.201 1.00 97.31 97 MET A C 1
ATOM 726 O O . MET A 1 97 ? 4.162 -10.492 -17.909 1.00 97.31 97 MET A O 1
ATOM 730 N N . ASP A 1 98 ? 3.372 -8.563 -17.051 1.00 98.06 98 ASP A N 1
ATOM 731 C CA . ASP A 1 98 ? 2.191 -8.410 -17.894 1.00 98.06 98 ASP A CA 1
ATOM 732 C C . ASP A 1 98 ? 2.374 -7.100 -18.663 1.00 98.06 98 ASP A C 1
ATOM 734 O O . ASP A 1 98 ? 2.244 -6.014 -18.098 1.00 98.06 98 ASP A O 1
ATOM 738 N N . GLU A 1 99 ? 2.743 -7.210 -19.938 1.00 97.31 99 GLU A N 1
ATOM 739 C CA . GLU A 1 99 ? 3.120 -6.078 -20.791 1.00 97.31 99 GLU A CA 1
ATOM 740 C C . GLU A 1 99 ? 2.017 -5.021 -20.914 1.00 97.31 99 GLU A C 1
ATOM 742 O O . GLU A 1 99 ? 2.295 -3.820 -20.926 1.00 97.31 99 GLU A O 1
ATOM 747 N N . GLU A 1 100 ? 0.756 -5.447 -21.011 1.00 97.94 100 GLU A N 1
ATOM 748 C CA . GLU A 1 100 ? -0.369 -4.526 -21.155 1.00 97.94 100 GLU A CA 1
ATOM 749 C C . GLU A 1 100 ? -0.610 -3.782 -19.844 1.00 97.94 100 GLU A C 1
ATOM 751 O O . GLU A 1 100 ? -0.670 -2.547 -19.814 1.00 97.94 100 GLU A O 1
ATOM 756 N N . ARG A 1 101 ? -0.670 -4.524 -18.734 1.00 97.56 101 ARG A N 1
ATOM 757 C CA . ARG A 1 101 ? -0.820 -3.934 -17.406 1.00 97.56 101 ARG A CA 1
ATOM 758 C C . ARG A 1 101 ? 0.334 -2.995 -17.079 1.00 97.56 101 ARG A C 1
ATOM 760 O O . ARG A 1 101 ? 0.093 -1.909 -16.557 1.00 97.56 101 ARG A O 1
ATOM 767 N N . TYR A 1 102 ? 1.565 -3.389 -17.384 1.00 97.81 102 TYR A N 1
ATOM 768 C CA . TYR A 1 102 ? 2.756 -2.597 -17.108 1.00 97.81 102 TYR A CA 1
ATOM 769 C C . TYR A 1 102 ? 2.711 -1.259 -17.851 1.00 97.81 102 TYR A C 1
ATOM 771 O O . TYR A 1 102 ? 2.823 -0.206 -17.226 1.00 97.81 102 TYR A O 1
ATOM 779 N N . LYS A 1 103 ? 2.420 -1.272 -19.158 1.00 96.75 103 LYS A N 1
ATOM 780 C CA . LYS A 1 103 ? 2.253 -0.044 -19.956 1.00 96.75 103 LYS A CA 1
ATOM 781 C C . LYS A 1 103 ? 1.143 0.856 -19.411 1.00 96.75 103 LYS A C 1
ATOM 783 O O . LYS A 1 103 ? 1.323 2.073 -19.340 1.00 96.75 103 LYS A O 1
ATOM 788 N N . ASN A 1 104 ? 0.021 0.270 -18.995 1.00 97.56 104 ASN A N 1
ATOM 789 C CA . ASN A 1 104 ? -1.082 1.012 -18.387 1.00 97.56 104 ASN A CA 1
ATOM 790 C C . ASN A 1 104 ? -0.675 1.661 -17.056 1.00 97.56 104 ASN A C 1
ATOM 792 O O . ASN A 1 104 ? -1.028 2.816 -16.822 1.00 97.56 104 ASN A O 1
ATOM 796 N N . VAL A 1 105 ? 0.100 0.965 -16.216 1.00 96.25 105 VAL A N 1
ATOM 797 C CA . VAL A 1 105 ? 0.629 1.502 -14.951 1.00 96.25 105 VAL A CA 1
ATOM 798 C C . VAL A 1 105 ? 1.606 2.649 -15.203 1.00 96.25 105 VAL A C 1
ATOM 800 O O . VAL A 1 105 ? 1.418 3.717 -14.628 1.00 96.25 105 VAL A O 1
ATOM 803 N N . ILE A 1 106 ? 2.581 2.484 -16.106 1.00 96.62 106 ILE A N 1
ATOM 804 C CA . ILE A 1 106 ? 3.531 3.555 -16.462 1.00 96.62 106 ILE A CA 1
ATOM 805 C C . ILE A 1 106 ? 2.789 4.823 -16.885 1.00 96.62 106 ILE A C 1
ATOM 807 O O . ILE A 1 106 ? 3.091 5.912 -16.401 1.00 96.62 106 ILE A O 1
ATOM 811 N N . LYS A 1 107 ? 1.779 4.680 -17.750 1.00 95.81 107 LYS A N 1
ATOM 812 C CA . LYS A 1 107 ? 0.978 5.810 -18.223 1.00 95.81 107 LYS A CA 1
ATOM 813 C C . LYS A 1 107 ? 0.123 6.428 -17.113 1.00 95.81 107 LYS A C 1
ATOM 815 O O . LYS A 1 107 ? 0.045 7.647 -17.028 1.00 95.81 107 LYS A O 1
ATOM 820 N N . ALA A 1 108 ? -0.521 5.614 -16.276 1.00 95.69 108 ALA A N 1
ATOM 821 C CA . ALA A 1 108 ? -1.367 6.095 -15.181 1.00 95.69 108 ALA A CA 1
ATOM 822 C C . ALA A 1 108 ? -0.567 6.828 -14.091 1.00 95.69 108 ALA A C 1
ATOM 824 O O . ALA A 1 108 ? -1.088 7.750 -13.469 1.00 95.69 108 ALA A O 1
ATOM 825 N N . CYS A 1 109 ? 0.691 6.435 -13.886 1.00 95.12 109 CYS A N 1
ATOM 826 C CA . CYS A 1 109 ? 1.624 7.082 -12.967 1.00 95.12 109 CYS A CA 1
ATOM 827 C C . CYS A 1 109 ? 2.429 8.220 -13.618 1.00 95.12 109 CYS A C 1
ATOM 829 O O . CYS A 1 109 ? 3.275 8.800 -12.947 1.00 95.12 109 CYS A O 1
ATOM 831 N N . CYS A 1 110 ? 2.183 8.539 -14.896 1.00 94.44 110 CYS A N 1
ATOM 832 C CA . CYS A 1 110 ? 2.921 9.550 -15.664 1.00 94.44 110 CYS A CA 1
ATOM 833 C C . CYS A 1 110 ? 4.447 9.325 -15.715 1.00 94.44 110 CYS A C 1
ATOM 835 O O . CYS A 1 110 ? 5.202 10.270 -15.927 1.00 94.44 110 CYS A O 1
ATOM 837 N N . LEU A 1 111 ? 4.902 8.077 -15.562 1.00 94.94 111 LEU A N 1
ATOM 838 C CA . LEU A 1 111 ? 6.325 7.721 -15.576 1.00 94.94 111 LEU A CA 1
ATOM 839 C C . LEU A 1 111 ? 6.913 7.674 -16.993 1.00 94.94 111 LEU A C 1
ATOM 841 O O . LEU A 1 111 ? 8.114 7.496 -17.163 1.00 94.94 111 LEU A O 1
ATOM 845 N N . ASP A 1 112 ? 6.097 7.808 -18.039 1.00 93.44 112 ASP A N 1
ATOM 846 C CA . ASP A 1 112 ? 6.563 7.702 -19.421 1.00 93.44 112 ASP A CA 1
ATOM 847 C C . ASP A 1 112 ? 7.576 8.793 -19.790 1.00 93.44 112 ASP A C 1
ATOM 849 O O . ASP A 1 112 ? 8.480 8.543 -20.587 1.00 93.44 112 ASP A O 1
ATOM 853 N N . ILE A 1 113 ? 7.443 9.988 -19.208 1.00 91.06 113 ILE A N 1
ATOM 854 C CA . ILE A 1 113 ? 8.384 11.095 -19.409 1.00 91.06 113 ILE A CA 1
ATOM 855 C C . ILE A 1 113 ? 9.703 10.799 -18.690 1.00 91.06 113 ILE A C 1
ATOM 857 O O . ILE A 1 113 ? 10.765 10.930 -19.298 1.00 91.06 113 ILE A O 1
ATOM 861 N N . ASP A 1 114 ? 9.643 10.350 -17.435 1.00 92.31 114 ASP A N 1
ATOM 862 C CA . ASP A 1 114 ? 10.830 9.991 -16.653 1.00 92.31 114 ASP A CA 1
ATOM 863 C C . ASP A 1 114 ? 11.622 8.865 -17.321 1.00 92.31 114 ASP A C 1
ATOM 865 O O . ASP A 1 114 ? 12.825 8.997 -17.542 1.00 92.31 114 ASP A O 1
ATOM 869 N N . LEU A 1 115 ? 10.937 7.803 -17.756 1.00 93.62 115 LEU A N 1
ATOM 870 C CA . LEU A 1 115 ? 11.570 6.686 -18.455 1.00 93.62 115 LEU A CA 1
ATOM 871 C C . LEU A 1 115 ? 12.218 7.110 -19.779 1.00 93.62 115 LEU A C 1
ATOM 873 O O . LEU A 1 115 ? 13.304 6.635 -20.100 1.00 93.62 115 LEU A O 1
ATOM 877 N N . LYS A 1 116 ? 11.598 8.025 -20.538 1.00 93.12 116 LYS A N 1
ATOM 878 C CA . LYS A 1 116 ? 12.210 8.585 -21.759 1.00 93.12 116 LYS A CA 1
ATOM 879 C C . LYS A 1 116 ? 13.472 9.386 -21.452 1.00 93.12 116 LYS A C 1
ATOM 881 O O . LYS A 1 116 ? 14.428 9.323 -22.222 1.00 93.12 116 LYS A O 1
ATOM 886 N N . ASN A 1 117 ? 13.494 10.117 -20.338 1.00 91.38 117 ASN A N 1
ATOM 887 C CA . ASN A 1 117 ? 14.662 10.897 -19.924 1.00 91.38 117 ASN A CA 1
ATOM 888 C C . ASN A 1 117 ? 15.857 10.011 -19.537 1.00 91.38 117 ASN A C 1
ATOM 890 O O . ASN A 1 117 ? 16.997 10.459 -19.635 1.00 91.38 117 ASN A O 1
ATOM 894 N N . PHE A 1 118 ? 15.624 8.745 -19.175 1.00 90.81 118 PHE A N 1
ATOM 895 C CA . PHE A 1 118 ? 16.683 7.750 -18.963 1.00 90.81 118 PHE A CA 1
ATOM 896 C C . PHE A 1 118 ? 17.256 7.162 -20.268 1.00 90.81 118 PHE A C 1
ATOM 898 O O . PHE A 1 118 ? 18.127 6.290 -20.229 1.00 90.81 118 PHE A O 1
ATOM 905 N N . GLY A 1 119 ? 16.818 7.656 -21.430 1.00 91.38 119 GLY A N 1
ATOM 906 C CA . GLY A 1 119 ? 17.340 7.269 -22.737 1.00 91.38 119 GLY A CA 1
ATOM 907 C C . GLY A 1 119 ? 16.984 5.832 -23.114 1.00 91.38 119 GLY A C 1
ATOM 908 O O . GLY A 1 119 ? 15.932 5.318 -22.742 1.00 91.38 119 GLY A O 1
ATOM 909 N N . GLU A 1 120 ? 17.867 5.168 -23.864 1.00 92.00 120 GLU A N 1
ATOM 910 C CA . GLU A 1 120 ? 17.620 3.811 -24.381 1.00 92.00 120 GLU A CA 1
ATOM 911 C C . GLU A 1 120 ? 17.506 2.745 -23.281 1.00 92.00 120 GLU A C 1
ATOM 913 O O . GLU A 1 120 ? 16.877 1.710 -23.491 1.00 92.00 120 GLU A O 1
ATOM 918 N N . VAL A 1 121 ? 18.085 2.999 -22.102 1.00 93.56 121 VAL A N 1
ATOM 919 C CA . VAL A 1 121 ? 18.030 2.074 -20.961 1.00 93.56 121 VAL A CA 1
ATOM 920 C C . VAL A 1 121 ? 16.632 2.060 -20.329 1.00 93.56 121 VAL A C 1
ATOM 922 O O . VAL A 1 121 ? 16.177 1.008 -19.881 1.00 93.56 121 VAL A O 1
ATOM 925 N N . GLY A 1 122 ? 15.933 3.200 -20.321 1.00 94.25 122 GLY A N 1
ATOM 926 C CA . GLY A 1 122 ? 14.545 3.305 -19.874 1.00 94.25 122 GLY A CA 1
ATOM 927 C C . GLY A 1 122 ? 14.290 2.683 -18.498 1.00 94.25 122 GLY A C 1
ATOM 928 O O . GLY A 1 122 ? 14.923 3.032 -17.504 1.00 94.25 122 GLY A O 1
ATOM 929 N N . ASP A 1 123 ? 13.353 1.738 -18.439 1.00 95.19 123 ASP A N 1
ATOM 930 C CA . ASP A 1 123 ? 12.950 1.052 -17.206 1.00 95.19 123 ASP A CA 1
ATOM 931 C C . ASP A 1 123 ? 13.902 -0.069 -16.760 1.00 95.19 123 ASP A C 1
ATOM 933 O O . ASP A 1 123 ? 13.737 -0.632 -15.676 1.00 95.19 123 ASP A O 1
ATOM 937 N N . LEU A 1 124 ? 14.920 -0.379 -17.564 1.00 96.06 124 LEU A N 1
ATOM 938 C CA . LEU A 1 124 ? 16.019 -1.265 -17.184 1.00 96.06 124 LEU A CA 1
ATOM 939 C C . LEU A 1 124 ? 17.123 -0.519 -16.426 1.00 96.06 124 LEU A C 1
ATOM 941 O O . LEU A 1 124 ? 18.142 -1.119 -16.084 1.00 96.06 124 LEU A O 1
ATOM 945 N N . LEU A 1 125 ? 16.943 0.778 -16.153 1.00 93.81 125 LEU A N 1
ATOM 946 C CA . LEU A 1 125 ? 17.911 1.556 -15.394 1.00 93.81 125 LEU A CA 1
ATOM 947 C C . LEU A 1 125 ? 18.041 0.978 -13.987 1.00 93.81 125 LEU A C 1
ATOM 949 O O . LEU A 1 125 ? 17.053 0.849 -13.264 1.00 93.81 125 LEU A O 1
ATOM 953 N N . MET A 1 126 ? 19.276 0.657 -13.604 1.00 93.00 126 MET A N 1
ATOM 954 C CA . MET A 1 126 ? 19.598 0.178 -12.266 1.00 93.00 126 MET A CA 1
ATOM 955 C C . MET A 1 126 ? 19.463 1.304 -11.245 1.00 93.00 126 MET A C 1
ATOM 957 O O . MET A 1 126 ? 20.100 2.357 -11.355 1.00 93.00 126 MET A O 1
ATOM 961 N N . ILE A 1 127 ? 18.669 1.048 -10.214 1.00 90.56 127 ILE A N 1
ATOM 962 C CA . ILE A 1 127 ? 18.499 1.936 -9.077 1.00 90.56 127 ILE A CA 1
ATOM 963 C C . ILE A 1 127 ? 19.380 1.428 -7.937 1.00 90.56 127 ILE A C 1
ATOM 965 O O . ILE A 1 127 ? 19.390 0.241 -7.629 1.00 90.56 127 ILE A O 1
ATOM 969 N N . GLY A 1 128 ? 20.176 2.321 -7.345 1.00 83.12 128 GLY A N 1
ATOM 970 C CA . GLY A 1 128 ? 20.942 2.011 -6.136 1.00 83.12 128 GLY A CA 1
ATOM 971 C C . GLY A 1 128 ? 20.045 1.955 -4.896 1.00 83.12 128 GLY A C 1
ATOM 972 O O . GLY A 1 128 ? 18.903 2.416 -4.927 1.00 83.12 128 GLY A O 1
ATOM 973 N N . ASP A 1 129 ? 20.573 1.435 -3.786 1.00 72.69 129 ASP A N 1
ATOM 974 C CA . ASP A 1 129 ? 19.827 1.329 -2.527 1.00 72.69 129 ASP A CA 1
ATOM 975 C C . ASP A 1 129 ? 19.127 2.643 -2.145 1.00 72.69 129 ASP A C 1
ATOM 977 O O . ASP A 1 129 ? 19.694 3.735 -2.255 1.00 72.69 129 ASP A O 1
ATOM 981 N N . LYS A 1 130 ? 17.879 2.521 -1.670 1.00 69.38 130 LYS A N 1
ATOM 982 C CA . LYS A 1 130 ? 17.003 3.640 -1.273 1.00 69.38 130 LYS A CA 1
ATOM 983 C C . LYS A 1 130 ? 16.673 4.635 -2.391 1.00 69.38 130 LYS A C 1
ATOM 985 O O . LYS A 1 130 ? 16.220 5.734 -2.087 1.00 69.38 130 LYS A O 1
ATOM 990 N N . GLY A 1 131 ? 16.875 4.281 -3.659 1.00 72.62 131 GLY A N 1
ATOM 991 C CA . GLY A 1 131 ? 16.467 5.152 -4.757 1.00 72.62 131 GLY A CA 1
ATOM 992 C C . GLY A 1 131 ? 17.362 6.374 -4.941 1.00 72.62 131 GLY A C 1
ATOM 993 O O . GLY A 1 131 ? 16.872 7.402 -5.382 1.00 72.62 131 GLY A O 1
ATOM 994 N N . ILE A 1 132 ? 18.660 6.292 -4.621 1.00 74.12 132 ILE A N 1
ATOM 995 C CA . ILE A 1 132 ? 19.584 7.449 -4.664 1.00 74.12 132 ILE A CA 1
ATOM 996 C C . ILE A 1 132 ? 19.614 8.191 -6.016 1.00 74.12 132 ILE A C 1
ATOM 998 O O . ILE A 1 132 ? 19.943 9.373 -6.067 1.00 74.12 132 ILE A O 1
ATOM 1002 N N . ASN A 1 133 ? 19.244 7.506 -7.100 1.00 77.75 133 ASN A N 1
ATOM 1003 C CA . ASN A 1 133 ? 19.212 8.052 -8.457 1.00 77.75 133 ASN A CA 1
ATOM 1004 C C . ASN A 1 133 ? 17.851 8.666 -8.844 1.00 77.75 133 ASN A C 1
ATOM 1006 O O . ASN A 1 133 ? 17.701 9.110 -9.979 1.00 77.75 133 ASN A O 1
ATOM 1010 N N . LEU A 1 134 ? 16.865 8.669 -7.941 1.00 83.38 134 LEU A N 1
ATOM 1011 C CA . LEU A 1 134 ? 15.501 9.138 -8.184 1.00 83.38 134 LEU A CA 1
ATOM 1012 C C . LEU A 1 134 ? 15.207 10.418 -7.400 1.00 83.38 134 LEU A C 1
ATOM 1014 O O . LEU A 1 134 ? 15.673 10.625 -6.277 1.00 83.38 134 LEU A O 1
ATOM 1018 N N . SER A 1 135 ? 14.401 11.290 -7.997 1.00 83.44 135 SER A N 1
ATOM 1019 C CA . SER A 1 135 ? 13.793 12.406 -7.276 1.00 83.44 135 SER A CA 1
ATOM 1020 C C . SER A 1 135 ? 12.698 11.894 -6.334 1.00 83.44 135 SER A C 1
ATOM 1022 O O . SER A 1 135 ? 12.116 10.848 -6.577 1.00 83.44 135 SER A O 1
ATOM 1024 N N . GLY A 1 136 ? 12.338 12.651 -5.293 1.00 83.31 136 GLY A N 1
ATOM 1025 C CA . GLY A 1 136 ? 11.284 12.221 -4.360 1.00 83.31 136 GLY A CA 1
ATOM 1026 C C . GLY A 1 136 ? 9.870 12.123 -4.956 1.00 83.31 136 GLY A C 1
ATOM 1027 O O . GLY A 1 136 ? 8.973 11.637 -4.274 1.00 83.31 136 GLY A O 1
ATOM 1028 N N . GLY A 1 137 ? 9.652 12.630 -6.175 1.00 83.31 137 GLY A N 1
ATOM 1029 C CA . GLY A 1 137 ? 8.384 12.498 -6.902 1.00 83.31 137 GLY A CA 1
ATOM 1030 C C . GLY A 1 137 ? 8.351 11.339 -7.904 1.00 83.31 137 GLY A C 1
ATOM 1031 O O . GLY A 1 137 ? 7.272 11.045 -8.411 1.00 83.31 137 GLY A O 1
ATOM 1032 N N . GLN A 1 138 ? 9.509 10.730 -8.184 1.00 83.69 138 GLN A N 1
ATOM 1033 C CA . GLN A 1 138 ? 9.669 9.538 -9.024 1.00 83.69 138 GLN A CA 1
ATOM 1034 C C . GLN A 1 138 ? 9.588 8.284 -8.150 1.00 83.69 138 GLN A C 1
ATOM 1036 O O . GLN A 1 138 ? 8.978 7.297 -8.612 1.00 83.69 138 GLN A O 1
#

Solvent-accessible surface area (backbone atoms only — not comparable to full-atom values): 8624 Å² total; per-residue (Å²): 130,89,64,83,63,76,60,30,35,35,41,32,45,55,21,22,32,16,85,67,94,56,75,68,42,72,66,38,70,47,78,40,51,62,97,63,92,84,87,89,85,76,61,92,88,63,37,65,70,55,52,55,35,46,77,74,58,78,35,47,77,80,40,65,43,80,48,71,65,60,96,72,84,89,84,83,61,97,67,82,86,47,62,68,37,27,48,49,53,60,73,43,69,85,51,83,90,50,70,68,62,49,54,50,48,35,57,74,69,59,40,59,62,60,32,55,73,52,46,96,53,26,50,64,41,74,31,46,67,74,35,75,84,52,60,98,90,109

Sequence (138 aa):
MNDENSDHAIIIEDASFSWKDSACLSNLNLKIKHGTLVGVKGAIGGGKSTLLAAILGETNLIGGKLRRYVDSISYAPQMAWIFADTIRANILLGKPMDEERYKNVIKACCLDIDLKNFGEVGDLLMIGDKGINLSGGQ

Mean predicted aligned error: 5.57 Å

InterPro domains:
  IPR003439 ABC transporter-like, ATP-binding domain [PF00005] (25-138)
  IPR027417 P-loop containing nucleoside triphosphate hydrolase [G3DSA:3.40.50.300] (1-138)
  IPR027417 P-loop containing nucleoside triphosphate hydrolase [SSF52540] (6-138)
  IPR050173 ATP-binding cassette transporter C-like [PTHR24223] (12-138)